Protein AF-A0A4S2LKC4-F1 (afdb_monomer)

Structure (mmCIF, N/CA/C/O backbone):
data_AF-A0A4S2LKC4-F1
#
_entry.id   AF-A0A4S2LKC4-F1
#
loop_
_atom_site.group_PDB
_atom_site.id
_atom_site.type_symbo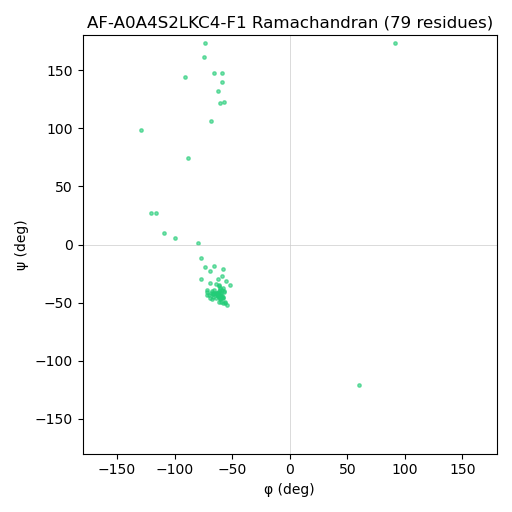l
_atom_site.label_atom_id
_atom_site.label_alt_id
_atom_site.label_comp_id
_atom_site.label_asym_id
_atom_site.label_entity_id
_atom_site.label_seq_id
_atom_site.pdbx_PDB_ins_code
_atom_site.Cartn_x
_atom_site.Cartn_y
_atom_site.Cartn_z
_atom_site.occupancy
_atom_site.B_iso_or_equiv
_atom_site.auth_seq_id
_atom_site.auth_comp_id
_atom_site.auth_asym_id
_atom_site.auth_atom_id
_atom_site.pdbx_PDB_model_num
ATOM 1 N N . MET A 1 1 ? -8.097 5.365 -6.044 1.00 54.47 1 MET A N 1
ATOM 2 C CA . MET A 1 1 ? -7.797 4.855 -7.402 1.00 54.47 1 MET A CA 1
ATOM 3 C C . MET A 1 1 ? -7.447 3.365 -7.336 1.00 54.47 1 MET A C 1
ATOM 5 O O . MET A 1 1 ? -7.168 2.883 -6.241 1.00 54.47 1 MET A O 1
ATOM 9 N N . LEU A 1 2 ? -7.563 2.626 -8.448 1.00 63.03 2 LEU A N 1
ATOM 10 C CA . LEU A 1 2 ? -7.135 1.219 -8.575 1.00 63.03 2 LEU A CA 1
ATOM 11 C C . LEU A 1 2 ? -5.685 1.193 -9.075 1.00 63.03 2 LEU A C 1
ATOM 13 O O . LEU A 1 2 ? -5.329 2.031 -9.898 1.00 63.03 2 LEU A O 1
ATOM 17 N N . THR A 1 3 ? -4.867 0.243 -8.620 1.00 64.44 3 THR A N 1
ATOM 18 C CA . THR A 1 3 ? -3.457 0.099 -9.044 1.00 64.44 3 THR A CA 1
ATOM 19 C C . THR A 1 3 ? -3.303 -0.018 -10.564 1.00 64.44 3 THR A C 1
ATOM 21 O O . THR A 1 3 ? -2.338 0.487 -11.130 1.00 64.44 3 THR A O 1
ATOM 24 N N . GLU A 1 4 ? -4.294 -0.601 -11.238 1.00 63.94 4 GLU A N 1
ATOM 25 C CA . GLU A 1 4 ? -4.362 -0.733 -12.699 1.00 63.94 4 GLU A CA 1
ATOM 26 C C . GLU A 1 4 ? -4.494 0.616 -13.435 1.00 63.94 4 GLU A C 1
ATOM 28 O O . GLU A 1 4 ? -4.195 0.708 -14.624 1.00 63.94 4 GLU A O 1
ATOM 33 N N . ALA A 1 5 ? -4.90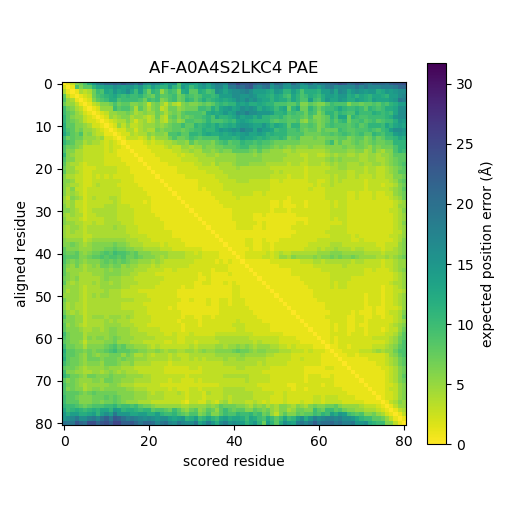2 1.685 -12.741 1.00 74.44 5 ALA A N 1
ATOM 34 C CA . ALA A 1 5 ? -5.003 3.029 -13.312 1.00 74.44 5 ALA A CA 1
ATOM 35 C C . ALA A 1 5 ? -3.641 3.734 -13.446 1.00 74.44 5 ALA A C 1
ATOM 37 O O . ALA A 1 5 ? -3.555 4.757 -14.121 1.00 74.44 5 ALA A O 1
ATOM 38 N N . CYS A 1 6 ? -2.583 3.192 -12.834 1.00 80.12 6 CYS A N 1
ATOM 39 C CA . CYS A 1 6 ? -1.235 3.764 -12.866 1.00 80.12 6 CYS A CA 1
ATOM 40 C C . CYS A 1 6 ? -0.460 3.476 -14.157 1.00 80.12 6 CYS A C 1
ATOM 42 O O . CYS A 1 6 ? 0.680 3.906 -14.290 1.00 80.12 6 CYS A O 1
ATOM 44 N N . GLY A 1 7 ? -1.079 2.780 -15.113 1.00 74.56 7 GLY A N 1
ATOM 45 C CA . GLY A 1 7 ? -0.449 2.410 -16.374 1.00 74.56 7 GLY A CA 1
ATOM 46 C C . GLY A 1 7 ? 0.231 1.041 -16.332 1.00 74.56 7 GLY A C 1
ATOM 47 O O . GLY A 1 7 ? 0.291 0.362 -15.303 1.00 74.56 7 GLY A O 1
ATOM 48 N N . LYS A 1 8 ? 0.693 0.617 -17.512 1.00 77.94 8 LYS A N 1
ATOM 49 C CA . LYS A 1 8 ? 1.466 -0.618 -17.685 1.00 77.94 8 LYS A CA 1
ATOM 50 C C . LYS A 1 8 ? 2.888 -0.424 -17.173 1.00 77.94 8 LYS A C 1
ATOM 52 O O . LYS A 1 8 ? 3.352 0.710 -17.087 1.00 77.94 8 LYS A O 1
ATOM 57 N N . ASP A 1 9 ? 3.566 -1.535 -16.906 1.00 79.94 9 ASP A N 1
ATOM 58 C CA . ASP A 1 9 ? 4.992 -1.518 -16.601 1.00 79.94 9 ASP A CA 1
ATOM 59 C C . ASP A 1 9 ? 5.762 -0.854 -17.756 1.00 79.94 9 ASP A C 1
ATOM 61 O O . ASP A 1 9 ? 5.599 -1.257 -18.917 1.00 79.94 9 ASP A O 1
ATOM 65 N N . PRO A 1 10 ? 6.517 0.219 -17.472 1.00 80.75 10 PRO A N 1
ATOM 66 C CA . PRO A 1 10 ? 7.343 0.880 -18.466 1.00 80.75 10 PRO A CA 1
ATOM 67 C C . PRO A 1 10 ? 8.575 0.026 -18.779 1.00 80.75 10 PRO A C 1
ATOM 69 O O . PRO A 1 10 ? 8.818 -1.007 -18.160 1.00 80.75 10 PRO A O 1
ATOM 72 N N . ASN A 1 11 ? 9.358 0.450 -19.772 1.00 82.50 11 ASN A N 1
ATOM 73 C CA . ASN A 1 11 ? 10.666 -0.157 -19.991 1.00 82.50 11 ASN A CA 1
ATOM 74 C C . ASN A 1 11 ? 11.539 0.088 -18.748 1.00 82.50 11 ASN A C 1
ATOM 76 O O . ASN A 1 11 ? 11.605 1.221 -18.276 1.00 82.50 11 ASN A O 1
ATOM 80 N N . GLU A 1 12 ? 12.199 -0.956 -18.250 1.00 79.25 12 GLU A N 1
ATOM 81 C CA . GLU A 1 12 ? 13.066 -0.904 -17.068 1.00 79.25 12 GLU A CA 1
ATOM 82 C C . GLU A 1 12 ? 14.222 0.102 -17.222 1.00 79.25 12 GLU A C 1
ATOM 84 O O . GLU A 1 12 ? 14.661 0.685 -16.234 1.00 79.25 12 GLU A O 1
ATOM 89 N N . ASP A 1 13 ? 14.663 0.381 -18.454 1.00 86.88 13 ASP A N 1
ATOM 90 C CA . ASP A 1 13 ? 15.689 1.391 -18.746 1.00 86.88 13 ASP A CA 1
ATOM 91 C C . ASP A 1 13 ? 15.168 2.838 -18.604 1.00 86.88 13 ASP A C 1
ATOM 93 O O . ASP A 1 13 ? 15.951 3.782 -18.456 1.00 86.88 13 ASP A O 1
ATOM 97 N N . ASP A 1 14 ? 13.845 3.04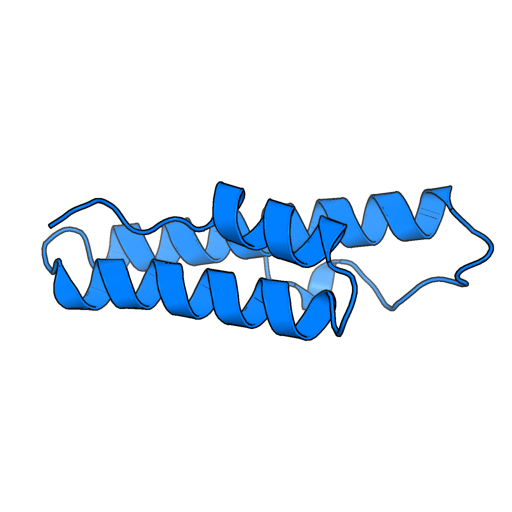2 -18.637 1.00 87.50 14 ASP A N 1
ATOM 98 C CA . ASP A 1 14 ? 13.212 4.338 -18.380 1.00 87.50 14 ASP A CA 1
ATOM 99 C C . ASP A 1 14 ? 12.939 4.499 -16.882 1.00 87.50 14 ASP A C 1
ATOM 101 O O . ASP A 1 14 ? 11.807 4.431 -16.398 1.00 87.50 14 ASP A O 1
ATOM 105 N N . ILE A 1 15 ? 14.020 4.745 -16.141 1.00 86.69 15 ILE A N 1
ATOM 106 C CA . ILE A 1 15 ? 14.007 4.909 -14.682 1.00 86.69 15 ILE A CA 1
ATOM 107 C C . ILE A 1 15 ? 12.964 5.942 -14.225 1.00 86.69 15 ILE A C 1
ATOM 109 O O . ILE A 1 15 ? 12.345 5.779 -13.171 1.00 86.69 15 ILE A O 1
ATOM 113 N N . SER A 1 16 ? 12.736 7.006 -15.006 1.00 88.12 16 SER A N 1
ATOM 114 C CA . SER A 1 16 ? 11.748 8.032 -14.656 1.00 88.12 16 SER A CA 1
ATOM 115 C C . SER A 1 16 ? 10.320 7.506 -14.770 1.00 88.12 16 SER A C 1
ATOM 117 O O . SER A 1 16 ? 9.510 7.757 -13.875 1.00 88.12 16 SER A O 1
ATOM 119 N N . ALA A 1 17 ? 10.010 6.770 -15.838 1.00 86.31 17 ALA A N 1
ATOM 120 C CA . ALA A 1 17 ? 8.705 6.149 -15.998 1.00 86.31 17 ALA A CA 1
ATOM 121 C C . ALA A 1 17 ? 8.471 5.052 -14.949 1.00 86.31 17 ALA A C 1
ATOM 123 O O . ALA A 1 17 ? 7.390 5.020 -14.359 1.00 86.31 17 ALA A O 1
ATOM 124 N N . VAL A 1 18 ? 9.476 4.209 -14.670 1.00 85.56 18 VAL A N 1
ATOM 125 C CA . VAL A 1 18 ? 9.419 3.180 -13.611 1.00 85.56 18 VAL A CA 1
ATOM 126 C C . VAL A 1 18 ? 9.062 3.829 -12.276 1.00 85.56 18 VAL A C 1
ATOM 128 O O . VAL A 1 18 ? 8.057 3.474 -11.663 1.00 85.56 18 VAL A O 1
ATOM 131 N N . THR A 1 19 ? 9.805 4.872 -11.894 1.00 86.06 19 THR A N 1
ATOM 132 C CA . THR A 1 19 ? 9.580 5.597 -10.634 1.00 86.06 19 THR A CA 1
ATOM 133 C C . THR A 1 19 ? 8.156 6.158 -10.545 1.00 86.06 19 THR A C 1
ATOM 135 O O . THR A 1 19 ? 7.488 5.984 -9.529 1.00 86.06 19 THR A O 1
ATOM 138 N N . GLN A 1 20 ? 7.648 6.788 -11.610 1.00 88.00 20 GLN A N 1
ATOM 139 C CA . GLN A 1 20 ? 6.294 7.361 -11.619 1.00 88.00 20 GLN A CA 1
ATOM 140 C C . GLN A 1 20 ? 5.197 6.298 -11.472 1.00 88.00 20 GLN A C 1
ATOM 142 O O . GLN A 1 20 ? 4.211 6.510 -10.756 1.00 88.00 20 GLN A O 1
ATOM 147 N N . VAL A 1 21 ? 5.348 5.161 -12.154 1.00 87.50 21 VAL A N 1
ATOM 148 C CA . VAL A 1 21 ? 4.382 4.059 -12.087 1.00 87.50 21 VAL A CA 1
ATOM 149 C C . VAL A 1 21 ? 4.385 3.435 -10.692 1.00 87.50 21 VAL A C 1
ATOM 151 O O . VAL A 1 21 ? 3.310 3.204 -10.127 1.00 87.50 21 VAL A O 1
ATOM 154 N N . ASP A 1 22 ? 5.559 3.235 -10.098 1.00 86.31 22 ASP A N 1
ATOM 155 C CA . ASP A 1 22 ? 5.688 2.671 -8.755 1.00 86.31 22 ASP A CA 1
ATOM 156 C C . ASP A 1 22 ? 5.128 3.596 -7.674 1.00 86.31 22 ASP A C 1
ATOM 158 O O . ASP A 1 22 ? 4.326 3.150 -6.848 1.00 86.31 22 ASP A O 1
ATOM 162 N N . GLU A 1 23 ? 5.438 4.894 -7.726 1.00 88.75 23 GLU A N 1
ATOM 163 C CA . GLU A 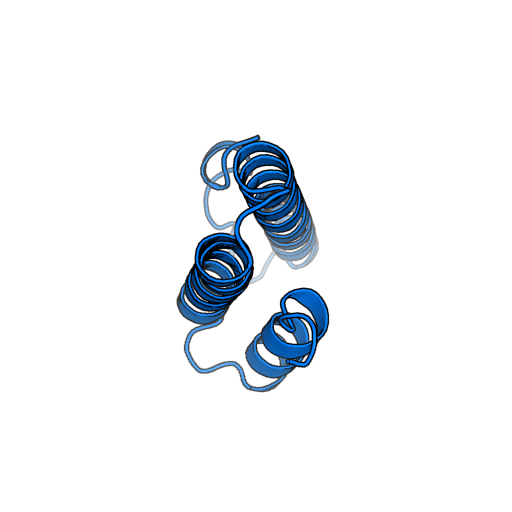1 23 ? 4.868 5.894 -6.816 1.00 88.75 23 GLU A CA 1
ATOM 164 C C . GLU A 1 23 ? 3.339 5.954 -6.917 1.00 88.75 23 GLU A C 1
ATOM 166 O O . GLU A 1 23 ? 2.633 6.011 -5.902 1.00 88.75 23 GLU A O 1
ATOM 171 N N . CYS A 1 24 ? 2.797 5.900 -8.136 1.00 91.62 24 CYS A N 1
ATOM 172 C CA . CYS A 1 24 ? 1.354 5.866 -8.338 1.00 91.62 24 CYS A CA 1
ATOM 173 C C . CYS A 1 24 ? 0.728 4.608 -7.717 1.00 91.62 24 CYS A C 1
ATOM 175 O O . CYS A 1 24 ? -0.314 4.693 -7.053 1.00 91.62 24 CYS A O 1
ATOM 177 N N . ARG A 1 25 ? 1.348 3.438 -7.909 1.00 89.62 25 ARG A N 1
ATOM 178 C CA . ARG A 1 25 ? 0.851 2.162 -7.373 1.00 89.62 25 ARG A CA 1
ATOM 179 C C . ARG A 1 25 ? 0.916 2.130 -5.849 1.00 89.62 25 ARG A C 1
ATOM 181 O O . ARG A 1 25 ? -0.060 1.704 -5.230 1.00 89.62 25 ARG A O 1
ATOM 188 N N . ASP A 1 26 ? 2.001 2.634 -5.257 1.00 90.06 26 ASP A N 1
ATOM 189 C CA . ASP A 1 26 ? 2.143 2.812 -3.805 1.00 90.06 26 ASP A CA 1
ATOM 190 C C . ASP A 1 26 ? 1.003 3.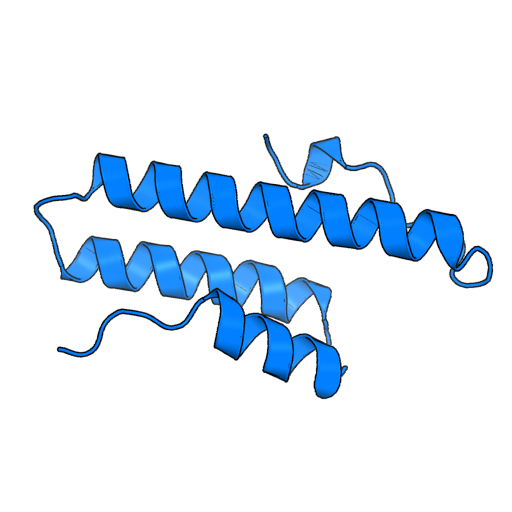669 -3.254 1.00 90.06 26 ASP A C 1
ATOM 192 O O . ASP A 1 26 ? 0.286 3.257 -2.336 1.00 90.06 26 ASP A O 1
ATOM 196 N N . LYS A 1 27 ? 0.757 4.825 -3.881 1.00 91.75 27 LYS A N 1
ATOM 197 C CA . LYS A 1 27 ? -0.347 5.712 -3.506 1.00 91.75 27 LYS A CA 1
ATOM 198 C C . LYS A 1 27 ? -1.704 5.013 -3.606 1.00 91.75 27 LYS A C 1
ATOM 200 O O . LYS A 1 27 ? -2.506 5.102 -2.678 1.00 91.75 27 LYS A O 1
ATOM 205 N N . CYS A 1 28 ? -1.968 4.293 -4.695 1.00 93.00 28 CYS A N 1
ATOM 206 C CA . CYS A 1 28 ? -3.228 3.569 -4.866 1.00 93.00 28 CYS A CA 1
ATOM 207 C C . CYS A 1 28 ? -3.433 2.499 -3.789 1.00 93.00 28 CYS A C 1
ATOM 209 O O . CYS A 1 28 ? -4.549 2.341 -3.291 1.00 93.00 28 CYS A O 1
ATOM 211 N N . ASN A 1 29 ? -2.373 1.779 -3.420 1.00 93.50 29 ASN A N 1
ATOM 212 C CA . ASN A 1 29 ? -2.447 0.739 -2.401 1.00 93.50 29 ASN A CA 1
ATOM 213 C C . ASN A 1 29 ? -2.722 1.320 -1.006 1.00 93.50 29 ASN A C 1
ATOM 215 O O . ASN A 1 29 ? -3.543 0.779 -0.264 1.00 93.50 29 ASN A O 1
ATOM 219 N N . ILE A 1 30 ? -2.094 2.454 -0.677 1.00 93.12 30 ILE A N 1
ATOM 220 C CA . ILE A 1 30 ? -2.365 3.212 0.552 1.00 93.12 30 ILE A CA 1
ATOM 221 C C . ILE A 1 30 ? -3.821 3.688 0.579 1.00 93.12 30 ILE A C 1
ATOM 223 O O . ILE A 1 30 ? -4.528 3.432 1.549 1.00 93.12 30 ILE A O 1
ATOM 227 N N . GLU A 1 31 ? -4.308 4.302 -0.503 1.00 94.62 31 GLU A N 1
ATOM 228 C CA . GLU A 1 31 ? -5.700 4.756 -0.583 1.00 94.62 31 GLU A CA 1
ATOM 229 C C . GLU A 1 31 ? -6.704 3.601 -0.437 1.00 94.62 31 GLU A C 1
ATOM 231 O O . GLU A 1 31 ? -7.753 3.774 0.179 1.00 94.62 31 GLU A O 1
ATOM 236 N N . GLU A 1 32 ? -6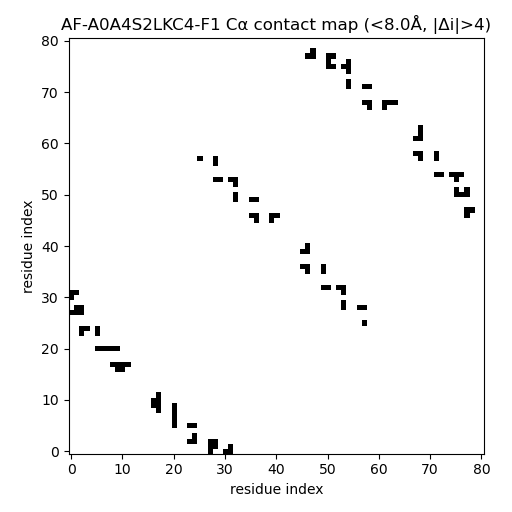.430 2.430 -1.020 1.00 94.75 32 GLU A N 1
ATOM 237 C CA . GLU A 1 32 ? -7.298 1.253 -0.871 1.00 94.75 32 GLU A CA 1
ATOM 238 C C . GLU A 1 32 ? -7.279 0.704 0.555 1.00 94.75 32 GLU A C 1
ATOM 240 O O . GLU A 1 32 ? -8.337 0.384 1.100 1.00 94.75 32 GLU A O 1
ATOM 245 N N . ARG A 1 33 ? -6.102 0.645 1.188 1.00 94.88 33 ARG A N 1
ATOM 246 C CA . ARG A 1 33 ? -5.991 0.293 2.605 1.00 94.88 33 ARG A CA 1
ATOM 247 C C . ARG A 1 33 ? -6.833 1.242 3.452 1.00 94.88 33 ARG A C 1
ATOM 249 O O . ARG A 1 33 ? -7.636 0.775 4.250 1.00 94.88 33 ARG A O 1
ATOM 256 N N . ASP A 1 34 ? -6.702 2.549 3.255 1.00 95.12 34 ASP A N 1
ATOM 257 C CA . ASP A 1 34 ? -7.413 3.547 4.057 1.00 95.12 34 ASP A CA 1
ATOM 258 C C . ASP A 1 34 ? -8.936 3.469 3.839 1.00 95.12 34 ASP A C 1
ATOM 260 O O . ASP A 1 34 ? -9.701 3.516 4.804 1.00 95.12 34 ASP A O 1
ATOM 264 N N . ARG A 1 35 ? -9.394 3.231 2.599 1.00 96.19 35 ARG A N 1
ATOM 265 C CA . ARG A 1 35 ? -10.811 2.927 2.306 1.00 96.19 35 ARG A CA 1
ATOM 266 C C . ARG A 1 35 ? -11.300 1.683 3.052 1.00 96.19 35 ARG A C 1
ATOM 268 O O . ARG A 1 35 ? -12.407 1.686 3.592 1.00 96.19 35 ARG A O 1
ATOM 275 N N . CYS A 1 36 ? -10.494 0.622 3.068 1.00 96.25 36 CYS A N 1
ATOM 276 C CA . CYS A 1 36 ? -10.803 -0.613 3.785 1.00 96.25 36 CYS A CA 1
ATOM 277 C C . CYS A 1 36 ? -10.887 -0.368 5.300 1.00 96.25 36 CYS A C 1
ATOM 279 O O . CYS A 1 36 ? -11.841 -0.814 5.941 1.00 96.25 36 CYS A O 1
ATOM 281 N N . LEU A 1 37 ? -9.950 0.403 5.861 1.00 95.81 37 LEU A N 1
ATOM 282 C CA . LEU A 1 37 ? -9.935 0.761 7.280 1.00 95.81 37 LEU A CA 1
ATOM 283 C C . LEU A 1 37 ? -11.167 1.571 7.681 1.00 95.81 37 LEU A C 1
ATOM 285 O O . LEU A 1 37 ? -11.786 1.246 8.690 1.00 95.81 37 LEU A O 1
ATOM 289 N N . GLU A 1 38 ? -11.576 2.560 6.883 1.00 96.56 38 GLU A N 1
ATOM 290 C CA . GLU A 1 38 ? -12.786 3.346 7.163 1.00 96.56 38 GLU A CA 1
ATOM 291 C C . GLU A 1 38 ? -14.046 2.466 7.149 1.00 96.56 38 GLU A C 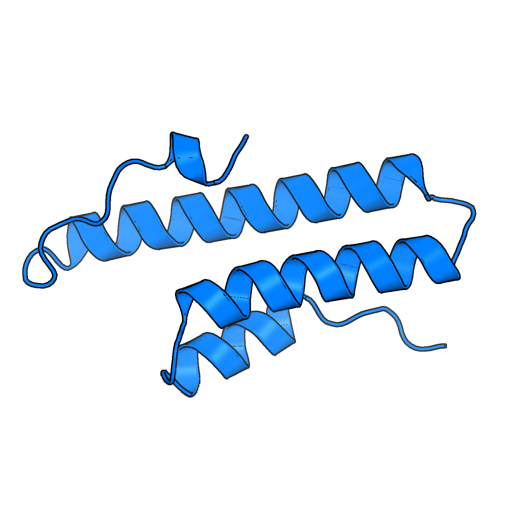1
ATOM 293 O O . GLU A 1 38 ? -14.898 2.558 8.034 1.00 96.56 38 GLU A O 1
ATOM 298 N N . LYS A 1 39 ? -14.140 1.537 6.188 1.00 97.12 39 LYS A N 1
ATOM 299 C CA . LYS A 1 39 ? -15.243 0.567 6.108 1.00 97.12 39 LYS A CA 1
ATOM 300 C C . LYS A 1 39 ? -15.303 -0.364 7.327 1.00 97.12 39 LYS A C 1
ATOM 302 O O . LYS A 1 39 ? -16.386 -0.823 7.692 1.00 97.12 39 LYS A O 1
ATOM 307 N N . HIS A 1 40 ? -14.160 -0.647 7.944 1.00 95.81 40 HIS A N 1
ATOM 308 C CA . HIS A 1 40 ? -14.009 -1.589 9.053 1.00 95.81 40 HIS A CA 1
ATOM 309 C C . HIS A 1 40 ? -13.555 -0.917 10.357 1.00 95.81 40 HIS A C 1
ATOM 311 O O . HIS A 1 40 ? -12.959 -1.562 11.219 1.00 95.81 40 HIS A O 1
ATOM 317 N N . LYS A 1 41 ? -13.870 0.371 10.538 1.00 92.94 41 LYS A N 1
ATOM 318 C CA . LYS A 1 41 ? -13.363 1.198 11.645 1.00 92.94 41 LYS A CA 1
ATOM 319 C C . LYS A 1 41 ? -13.664 0.678 13.058 1.00 92.94 41 LYS A C 1
ATOM 321 O O . LYS A 1 41 ? -12.934 1.021 13.980 1.00 92.94 41 LYS A O 1
ATOM 326 N N . ASP A 1 42 ? -14.670 -0.179 13.213 1.00 94.25 42 ASP A N 1
ATOM 327 C CA . ASP A 1 42 ? -15.076 -0.768 14.497 1.00 94.25 42 ASP A CA 1
ATOM 328 C C . ASP A 1 42 ? -14.745 -2.275 14.599 1.00 94.25 42 ASP A C 1
ATOM 330 O O . ASP A 1 42 ? -15.212 -2.960 15.506 1.00 94.25 42 ASP A O 1
ATOM 334 N N . ASN A 1 43 ? -13.968 -2.826 13.655 1.00 94.44 43 ASN A N 1
ATOM 335 C CA . ASN A 1 43 ? -13.613 -4.247 13.609 1.00 94.44 43 ASN A CA 1
ATOM 336 C C . ASN A 1 43 ? -12.096 -4.440 13.452 1.00 94.44 43 ASN A C 1
ATOM 338 O O . ASN A 1 43 ? -11.562 -4.404 12.345 1.00 94.44 43 ASN A O 1
ATOM 342 N N . GLU A 1 44 ? -11.414 -4.699 14.568 1.00 92.75 44 GLU A N 1
ATOM 343 C CA . GLU A 1 44 ? -9.952 -4.857 14.617 1.00 92.75 44 GLU A CA 1
ATOM 344 C C . GLU A 1 44 ? -9.419 -6.020 13.771 1.00 92.75 44 GLU A C 1
ATOM 346 O O . GLU A 1 44 ? -8.359 -5.910 13.154 1.00 92.75 44 GLU A O 1
ATOM 351 N N . GLU A 1 45 ? -10.156 -7.128 13.681 1.00 93.75 45 GLU A N 1
ATOM 352 C CA . GLU A 1 45 ? -9.763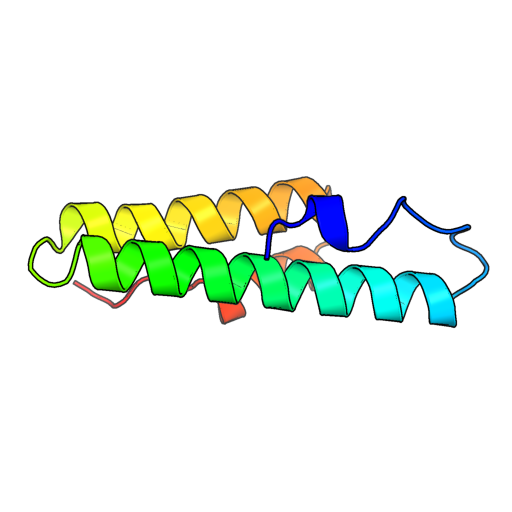 -8.262 12.838 1.00 93.75 45 GLU A CA 1
ATOM 353 C C . GLU A 1 45 ? -9.750 -7.862 11.358 1.00 93.75 45 GLU A C 1
ATOM 355 O O . GLU A 1 45 ? -8.777 -8.109 10.641 1.00 93.75 45 GLU A O 1
ATOM 360 N N . GLN A 1 46 ? -10.801 -7.177 10.906 1.00 95.50 46 GLN A N 1
ATOM 361 C CA . GLN A 1 46 ? -10.887 -6.694 9.531 1.00 95.50 46 GLN A CA 1
ATOM 362 C C . GLN A 1 46 ? -9.884 -5.573 9.257 1.00 95.50 46 GLN A C 1
ATOM 364 O O . GLN A 1 46 ? -9.325 -5.530 8.165 1.00 95.50 46 GLN A O 1
ATOM 369 N N . LYS A 1 47 ? -9.574 -4.716 10.238 1.00 94.81 47 LYS A N 1
ATOM 370 C CA . LYS A 1 47 ? -8.487 -3.737 10.093 1.00 94.81 47 LYS A CA 1
ATOM 371 C C . LYS A 1 47 ? -7.153 -4.423 9.838 1.00 94.81 47 LYS A C 1
ATOM 373 O O . LYS A 1 47 ? -6.478 -4.069 8.874 1.00 94.81 47 LYS A O 1
ATOM 378 N N . ARG A 1 48 ? -6.787 -5.434 10.636 1.00 94.25 48 ARG A N 1
ATOM 379 C CA . ARG A 1 48 ? -5.561 -6.223 10.401 1.00 94.25 48 ARG A CA 1
ATOM 380 C C . ARG A 1 48 ? -5.560 -6.849 9.012 1.00 94.25 48 ARG A C 1
ATOM 382 O O . ARG A 1 48 ? -4.541 -6.801 8.330 1.00 94.25 48 ARG A O 1
ATOM 389 N N . LYS A 1 49 ? -6.710 -7.355 8.563 1.00 95.00 49 LYS A N 1
ATOM 390 C CA . LYS A 1 49 ? -6.863 -7.856 7.197 1.00 95.00 49 LYS A CA 1
ATOM 391 C C . LYS A 1 49 ? -6.608 -6.771 6.143 1.00 95.00 49 LYS A C 1
ATOM 393 O O . LYS A 1 49 ? -5.869 -7.034 5.208 1.00 95.00 49 LYS A O 1
ATOM 398 N N . CYS A 1 50 ? -7.118 -5.549 6.313 1.00 96.25 50 CYS A N 1
ATOM 399 C CA . CYS A 1 50 ? -6.844 -4.438 5.392 1.00 96.25 50 CYS A CA 1
ATOM 400 C C . CYS A 1 50 ? -5.340 -4.143 5.250 1.00 96.25 50 CYS A C 1
ATOM 402 O O . CYS A 1 50 ? -4.874 -3.863 4.144 1.00 96.25 50 CYS A O 1
ATOM 404 N N . TYR A 1 51 ? -4.584 -4.195 6.353 1.00 95.75 51 TYR A N 1
ATOM 405 C CA . TYR A 1 51 ? -3.127 -4.034 6.327 1.00 95.75 51 TYR A CA 1
ATOM 406 C C . TYR A 1 51 ? -2.434 -5.206 5.627 1.00 95.75 51 TYR A C 1
ATOM 408 O O . TYR A 1 51 ? -1.621 -4.966 4.739 1.00 95.75 51 TYR A O 1
ATOM 416 N N . ASN A 1 52 ? -2.799 -6.448 5.960 1.00 94.88 52 ASN A N 1
ATOM 417 C CA . ASN A 1 52 ? -2.230 -7.643 5.330 1.00 94.88 52 ASN A CA 1
ATOM 418 C C . ASN A 1 52 ? -2.516 -7.686 3.823 1.00 94.88 52 ASN A C 1
ATOM 420 O O . ASN A 1 52 ? -1.600 -7.893 3.039 1.00 94.88 52 ASN A O 1
ATOM 424 N N . ASP A 1 53 ? -3.748 -7.389 3.403 1.00 95.44 53 ASP A N 1
ATOM 425 C CA . ASP A 1 53 ? -4.119 -7.336 1.987 1.00 95.44 53 ASP A CA 1
ATOM 426 C C . ASP A 1 53 ? -3.306 -6.258 1.241 1.00 95.44 53 ASP A C 1
ATOM 428 O O . ASP A 1 53 ? -2.957 -6.424 0.072 1.00 95.44 53 ASP A O 1
ATOM 432 N N . ALA A 1 54 ? -2.999 -5.132 1.897 1.00 95.38 54 ALA A N 1
ATOM 433 C CA . ALA A 1 54 ? -2.146 -4.095 1.321 1.00 95.38 54 ALA A CA 1
ATOM 434 C C . ALA A 1 54 ? -0.675 -4.527 1.245 1.00 95.38 54 ALA A C 1
ATOM 436 O O . ALA A 1 54 ? -0.028 -4.286 0.224 1.00 95.38 54 ALA A O 1
ATOM 437 N N . LEU A 1 55 ? -0.163 -5.191 2.281 1.00 95.12 55 LEU A N 1
ATOM 438 C CA . LEU A 1 55 ? 1.180 -5.759 2.291 1.00 95.12 55 LEU A CA 1
ATOM 439 C C . LEU A 1 55 ? 1.348 -6.807 1.185 1.00 95.12 55 LEU A C 1
ATOM 441 O O . LEU A 1 55 ? 2.301 -6.711 0.417 1.00 95.12 55 LEU A O 1
ATOM 445 N N . ASP A 1 56 ? 0.400 -7.733 1.042 1.00 94.69 56 ASP A N 1
ATOM 446 C CA . ASP A 1 56 ? 0.427 -8.788 0.025 1.00 94.69 56 ASP A CA 1
ATOM 447 C C . ASP A 1 56 ? 0.450 -8.201 -1.390 1.00 94.69 56 ASP A C 1
ATOM 449 O O . ASP A 1 56 ? 1.283 -8.586 -2.212 1.00 94.69 56 ASP A O 1
ATOM 453 N N . ARG A 1 57 ? -0.404 -7.206 -1.676 1.00 93.19 57 ARG A N 1
ATOM 454 C CA . ARG A 1 57 ? -0.387 -6.500 -2.972 1.00 93.19 57 ARG A CA 1
ATOM 455 C C . ARG A 1 57 ? 0.964 -5.843 -3.256 1.00 93.19 57 ARG A C 1
ATOM 457 O O . ARG A 1 57 ? 1.418 -5.859 -4.398 1.00 93.19 57 ARG A O 1
ATOM 464 N N . CYS A 1 58 ? 1.588 -5.263 -2.234 1.00 93.00 58 CYS A N 1
ATOM 465 C CA . CYS A 1 58 ? 2.895 -4.623 -2.352 1.00 93.00 58 CYS A CA 1
ATOM 466 C C . CYS A 1 58 ? 4.003 -5.665 -2.592 1.00 93.00 58 CYS A C 1
ATOM 468 O O . CYS A 1 58 ? 4.798 -5.514 -3.517 1.00 93.00 58 CYS A O 1
ATOM 470 N N . ALA A 1 59 ? 4.000 -6.762 -1.830 1.00 91.62 59 ALA A N 1
ATOM 471 C CA . ALA A 1 59 ? 4.987 -7.834 -1.925 1.00 91.62 59 ALA A CA 1
ATOM 472 C C . ALA A 1 59 ? 4.943 -8.565 -3.274 1.00 91.62 59 ALA A C 1
ATOM 474 O O . ALA A 1 59 ? 5.990 -8.805 -3.869 1.00 91.62 59 ALA A O 1
ATOM 475 N N . VAL A 1 60 ? 3.746 -8.850 -3.803 1.00 91.88 60 VAL A N 1
ATOM 476 C CA . VAL A 1 60 ? 3.583 -9.463 -5.136 1.00 91.88 60 VAL A CA 1
ATOM 477 C C . VAL A 1 60 ? 4.238 -8.615 -6.228 1.00 91.88 60 VAL A C 1
ATOM 479 O O . VAL A 1 60 ? 4.836 -9.168 -7.145 1.00 91.88 60 VAL A O 1
ATOM 482 N N . ARG A 1 61 ? 4.156 -7.283 -6.125 1.00 88.62 61 ARG A N 1
ATOM 483 C CA . ARG A 1 61 ? 4.803 -6.370 -7.076 1.00 88.62 61 ARG A CA 1
ATOM 484 C C . ARG A 1 61 ? 6.324 -6.347 -6.909 1.00 88.62 61 ARG A C 1
ATOM 486 O O . ARG A 1 61 ? 7.023 -6.278 -7.907 1.00 88.62 61 ARG A O 1
ATOM 493 N N . CYS A 1 62 ? 6.823 -6.394 -5.674 1.00 89.56 62 CYS A N 1
ATOM 494 C CA . CYS A 1 62 ? 8.263 -6.387 -5.405 1.00 89.56 62 CYS A CA 1
ATOM 495 C C . CYS A 1 62 ? 8.980 -7.670 -5.844 1.00 89.56 62 CYS A C 1
ATOM 497 O O . CYS A 1 62 ? 10.192 -7.644 -6.033 1.00 89.56 62 CYS A O 1
ATOM 499 N N . GLY A 1 63 ? 8.268 -8.794 -5.970 1.00 88.94 63 GLY A N 1
ATOM 500 C CA . GLY A 1 63 ? 8.901 -10.075 -6.275 1.00 88.94 63 GLY A CA 1
ATOM 501 C C . GLY A 1 63 ? 9.911 -10.461 -5.190 1.00 88.94 63 GLY A C 1
ATOM 502 O O . GLY A 1 63 ? 9.548 -10.602 -4.022 1.00 88.94 63 GLY A O 1
ATOM 503 N N . ASP A 1 64 ? 11.170 -10.642 -5.581 1.00 90.69 64 ASP A N 1
ATOM 504 C CA . ASP A 1 64 ? 12.299 -10.985 -4.713 1.00 90.69 64 ASP A CA 1
ATOM 505 C C . ASP A 1 64 ? 13.191 -9.787 -4.329 1.00 90.69 64 ASP A C 1
ATOM 507 O O . ASP A 1 64 ? 14.197 -9.970 -3.639 1.00 90.69 64 ASP A O 1
ATOM 511 N N . ASP A 1 65 ? 12.815 -8.558 -4.702 1.00 92.19 65 ASP A N 1
ATOM 512 C CA . ASP A 1 65 ? 13.545 -7.350 -4.315 1.00 92.19 65 ASP A CA 1
ATOM 513 C C . ASP A 1 65 ? 13.421 -7.093 -2.802 1.00 92.19 65 ASP A C 1
ATOM 515 O O . ASP A 1 65 ? 12.386 -6.665 -2.281 1.00 92.19 65 ASP A O 1
ATOM 519 N N . ALA A 1 66 ? 14.515 -7.347 -2.080 1.00 93.00 66 ALA A N 1
ATOM 520 C CA . ALA A 1 66 ? 14.571 -7.217 -0.629 1.00 93.00 66 ALA A CA 1
ATOM 521 C C . ALA A 1 66 ? 14.360 -5.776 -0.129 1.00 93.00 66 ALA A C 1
ATOM 523 O O . ALA A 1 66 ? 13.777 -5.585 0.943 1.00 93.00 66 ALA A O 1
ATOM 524 N N . GLU A 1 67 ? 14.822 -4.766 -0.870 1.00 92.00 67 GLU A N 1
ATOM 525 C CA . GLU A 1 67 ? 14.662 -3.358 -0.490 1.00 92.00 67 GLU A CA 1
ATOM 526 C C . GLU A 1 67 ? 13.202 -2.924 -0.664 1.00 92.00 67 GLU A C 1
ATOM 528 O O . GLU A 1 67 ? 12.605 -2.329 0.241 1.00 92.00 67 GLU A O 1
ATOM 533 N N . CYS A 1 68 ? 12.589 -3.316 -1.780 1.00 90.81 68 CYS A N 1
ATOM 534 C CA . CYS A 1 68 ? 11.175 -3.101 -2.056 1.00 90.81 68 CYS A CA 1
ATOM 535 C C . CYS A 1 68 ? 10.291 -3.791 -1.003 1.00 90.81 68 CYS A C 1
ATOM 537 O O . CYS A 1 68 ? 9.397 -3.159 -0.431 1.00 90.81 68 CYS A O 1
ATOM 539 N N . LEU A 1 69 ? 10.580 -5.053 -0.663 1.00 93.25 69 LEU A N 1
ATOM 540 C CA . LEU A 1 69 ? 9.856 -5.799 0.373 1.00 93.25 69 LEU A CA 1
ATOM 541 C C . LEU A 1 69 ? 9.964 -5.130 1.751 1.00 93.25 69 LEU A C 1
ATOM 543 O O . LEU A 1 69 ? 8.963 -5.023 2.466 1.00 93.25 69 LEU A O 1
ATOM 547 N N . LEU A 1 70 ? 11.149 -4.633 2.120 1.00 93.31 70 LEU A N 1
ATOM 548 C CA . LEU A 1 70 ? 11.340 -3.905 3.375 1.00 93.31 70 LEU A CA 1
ATOM 549 C C . LEU A 1 70 ? 10.491 -2.627 3.417 1.00 93.31 70 LEU A C 1
ATOM 551 O O . LEU A 1 70 ? 9.858 -2.337 4.436 1.00 93.31 70 LEU A O 1
ATOM 555 N N . LYS A 1 71 ? 10.426 -1.886 2.306 1.00 91.31 71 LYS A N 1
ATOM 556 C CA . LYS A 1 71 ? 9.580 -0.692 2.183 1.00 91.31 71 LYS A CA 1
ATOM 557 C C . LYS A 1 71 ? 8.092 -1.039 2.300 1.00 91.3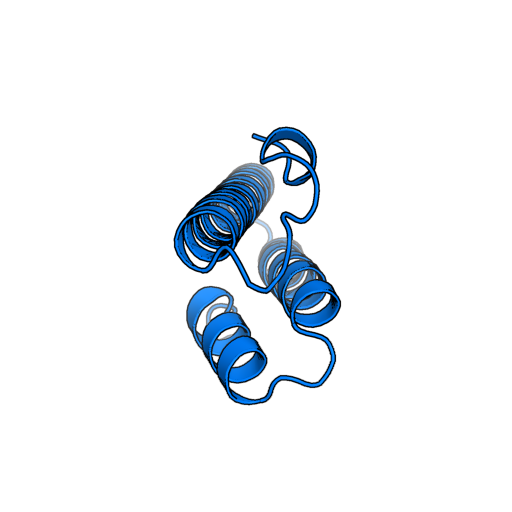1 71 LYS A C 1
ATOM 559 O O . LYS A 1 71 ? 7.364 -0.349 3.013 1.00 91.31 71 LYS A O 1
ATOM 564 N N . CYS A 1 72 ? 7.641 -2.129 1.674 1.00 93.12 72 CYS A N 1
ATOM 565 C CA . CYS A 1 72 ? 6.265 -2.617 1.807 1.00 93.12 72 CYS A CA 1
ATOM 566 C C . CYS A 1 72 ? 5.895 -2.914 3.260 1.00 93.12 72 CYS A C 1
ATOM 568 O O . CYS A 1 72 ? 4.830 -2.493 3.718 1.00 93.12 72 CYS A O 1
ATOM 570 N N . LEU A 1 73 ? 6.786 -3.595 3.990 1.00 91.69 73 LEU A N 1
ATOM 571 C CA . LEU A 1 73 ? 6.595 -3.872 5.410 1.00 91.69 73 LEU A CA 1
ATOM 572 C C . LEU A 1 73 ? 6.427 -2.570 6.186 1.00 91.69 73 LEU A C 1
ATOM 574 O O . LEU A 1 73 ? 5.430 -2.434 6.878 1.00 91.69 73 LEU A O 1
ATOM 578 N N . GLN A 1 74 ? 7.320 -1.591 6.008 1.00 91.44 74 GLN A N 1
ATOM 579 C CA . GLN A 1 74 ? 7.253 -0.296 6.701 1.00 91.44 74 GLN A CA 1
ATOM 580 C C . GLN A 1 74 ? 5.967 0.494 6.409 1.00 91.44 74 GLN A C 1
ATOM 582 O O . GLN A 1 74 ? 5.429 1.146 7.304 1.00 91.44 74 GLN A O 1
ATOM 587 N N . LEU A 1 75 ? 5.460 0.440 5.176 1.00 89.38 75 LEU A N 1
ATOM 588 C CA . LEU A 1 75 ? 4.256 1.171 4.766 1.00 89.38 75 LEU A CA 1
ATOM 589 C C . LEU A 1 75 ? 2.955 0.517 5.246 1.00 89.38 75 LEU A C 1
ATOM 591 O O . LEU A 1 75 ? 1.956 1.214 5.453 1.00 89.38 75 LEU A O 1
ATOM 595 N N . HIS A 1 76 ? 2.944 -0.807 5.403 1.00 91.81 76 HIS A N 1
ATOM 596 C CA . HIS A 1 76 ? 1.733 -1.589 5.654 1.00 91.81 76 HIS A CA 1
ATOM 597 C C . HIS A 1 76 ? 1.770 -2.371 6.977 1.00 91.81 76 HIS A C 1
ATOM 599 O O . HIS A 1 76 ? 1.059 -3.363 7.113 1.00 91.81 76 HIS A O 1
ATOM 605 N N . ILE A 1 77 ? 2.530 -1.894 7.973 1.00 86.44 77 ILE A N 1
ATOM 606 C CA . ILE A 1 77 ? 2.537 -2.456 9.335 1.00 86.44 77 ILE A CA 1
ATOM 607 C C . ILE A 1 77 ? 1.125 -2.359 9.948 1.00 86.44 77 ILE A C 1
ATOM 609 O O . ILE A 1 77 ? 0.597 -1.247 10.067 1.00 86.44 77 ILE A O 1
ATOM 613 N N . PRO A 1 78 ? 0.504 -3.482 10.361 1.00 79.38 78 PRO A N 1
ATOM 614 C CA . PRO A 1 78 ? -0.731 -3.453 11.136 1.00 79.38 78 PRO A CA 1
ATOM 615 C C . PRO A 1 78 ? -0.498 -2.826 12.521 1.00 79.38 78 PRO A C 1
ATOM 617 O O . PRO A 1 78 ? 0.570 -3.027 13.096 1.00 79.38 78 PRO A O 1
ATOM 620 N N . PRO A 1 79 ? -1.481 -2.121 13.109 1.00 70.31 79 PRO A N 1
ATOM 621 C CA . PRO A 1 79 ? -1.366 -1.647 14.484 1.00 70.31 79 PRO A CA 1
ATOM 622 C C . PRO A 1 79 ? -1.148 -2.830 15.436 1.00 70.31 79 PRO A C 1
ATOM 624 O O . PRO A 1 79 ? -1.747 -3.899 15.259 1.00 70.31 79 PRO A O 1
ATOM 627 N N . GLU A 1 80 ? -0.268 -2.637 16.422 1.00 64.25 80 GLU A N 1
ATOM 628 C CA . GLU A 1 80 ? -0.002 -3.654 17.440 1.00 64.25 80 GLU A CA 1
ATOM 629 C C . GLU A 1 80 ? -1.297 -4.023 18.199 1.00 64.25 80 GLU A C 1
ATOM 631 O O . GLU A 1 80 ? -2.194 -3.181 18.315 1.00 64.25 80 GLU A O 1
ATOM 636 N N . PRO A 1 81 ? -1.436 -5.285 18.653 1.00 57.72 81 PRO A N 1
ATOM 637 C CA . PRO A 1 81 ? -2.606 -5.756 19.391 1.00 57.72 81 PRO A CA 1
ATOM 638 C C . PRO A 1 81 ? -2.920 -5.015 20.688 1.00 57.72 81 PRO A C 1
ATOM 640 O O . PRO A 1 81 ? -1.974 -4.606 21.395 1.00 57.72 81 PRO A O 1
#

Radius of gyration: 13.62 Å; Cα contacts (8 Å, |Δi|>4): 65; chains: 1; bounding box: 31×19×39 Å

Solvent-accessible surface area (backbone atoms only — not comparable to full-atom values): 4471 Å² total; per-residue (Å²): 108,60,54,79,75,43,56,76,87,53,60,81,88,40,56,67,55,41,50,53,34,50,53,42,31,52,51,17,43,50,49,46,28,53,53,46,31,65,77,28,71,91,34,71,71,56,34,44,45,28,23,50,57,38,28,51,60,42,35,67,71,35,64,85,41,64,68,52,39,53,51,29,48,71,77,30,64,56,81,81,134

Organism: Opisthorchis felineus (NCBI:txid147828)

pLDDT: mean 88.11, std 9.47, range [54.47, 97.12]

Foldseek 3Di:
DALPVLDDQDPPVPVVSNVSSLVSSLVRLLVQLVVQCVVQVPPLVSNLVSLVVSLVSQCVVCPPPPVSNVVSCVSRPRDDD

Mean predicted aligned error: 4.78 Å

Nearest PDB structures (foldseek):
  6f08-assembly2_J  TM=4.315E-01  e=4.758E+00  Homo sapiens

Sequence (81 aa):
MLTEACGKDPNEDDISAVTQVDECRDKCNIEERDRCLEKHKDNEEQKRKCYNDALDRCAVRCGDDAECLLKCLQLHIPPEP

Secondary structure (DSSP, 8-state):
--GGGG-SPPPTT-HHHHHHHHHHHHHHHHHHHHHHHHHTTT-HHHHHHHHHHHHHHHHHHHTT-HHHHHHHHHHSPPPP-